Protein AF-A0A2V7BTZ6-F1 (afdb_monomer_lite)

Structure (mmCIF, N/CA/C/O backbone):
data_AF-A0A2V7BTZ6-F1
#
_entry.id   AF-A0A2V7BTZ6-F1
#
loop_
_atom_site.group_PDB
_atom_site.id
_atom_site.type_symbol
_atom_site.label_atom_id
_atom_site.label_alt_id
_atom_site.label_comp_id
_atom_site.label_asym_id
_atom_site.label_entity_id
_atom_site.label_seq_id
_atom_site.pdbx_PDB_ins_code
_atom_site.Cartn_x
_atom_site.Cartn_y
_atom_site.Cartn_z
_atom_site.occupancy
_atom_site.B_iso_or_equiv
_atom_site.auth_seq_id
_atom_site.auth_comp_id
_atom_site.auth_asym_id
_atom_site.auth_atom_id
_atom_site.pdbx_PDB_model_num
ATOM 1 N N . MET A 1 1 ? -51.419 12.816 43.923 1.00 49.69 1 MET A N 1
ATOM 2 C CA . MET A 1 1 ? -49.961 12.544 43.910 1.00 49.69 1 MET A CA 1
ATOM 3 C C . MET A 1 1 ? -49.501 12.241 42.480 1.00 49.69 1 MET A C 1
ATOM 5 O O . MET A 1 1 ? -49.144 11.115 42.177 1.00 49.69 1 MET A O 1
ATOM 9 N N . THR A 1 2 ? -49.572 13.219 41.572 1.00 54.66 2 THR A N 1
ATOM 10 C CA . THR A 1 2 ? -49.433 12.983 40.112 1.00 54.66 2 THR A CA 1
ATOM 11 C C . THR A 1 2 ? -48.513 13.979 39.398 1.00 54.66 2 THR A C 1
ATOM 13 O O . THR A 1 2 ? -48.194 13.779 38.231 1.00 54.66 2 THR A O 1
ATOM 16 N N . SER A 1 3 ? -48.059 15.037 40.083 1.00 51.22 3 SER A N 1
ATOM 17 C CA . SER A 1 3 ? -47.237 16.092 39.467 1.00 51.22 3 SER A CA 1
ATOM 18 C C . SER A 1 3 ? -45.729 15.803 39.549 1.00 51.22 3 SER A C 1
ATOM 20 O O . SER A 1 3 ? -45.001 15.991 38.579 1.00 51.22 3 SER A O 1
ATOM 22 N N . ILE A 1 4 ? -45.260 15.242 40.672 1.00 52.69 4 ILE A N 1
ATOM 23 C CA . ILE A 1 4 ? -43.829 14.968 40.918 1.00 52.69 4 ILE A CA 1
ATOM 24 C C . ILE A 1 4 ? -43.282 13.905 39.948 1.00 52.69 4 ILE A C 1
ATOM 26 O O . ILE A 1 4 ? -42.162 14.021 39.457 1.00 52.69 4 ILE A O 1
ATOM 30 N N . THR A 1 5 ? -44.102 12.915 39.591 1.00 52.81 5 THR A N 1
ATOM 31 C CA . THR A 1 5 ? -43.722 11.829 38.679 1.00 52.81 5 THR A CA 1
ATOM 32 C C . THR A 1 5 ? -43.484 12.313 37.248 1.00 52.81 5 THR A C 1
ATOM 34 O O . THR A 1 5 ? -42.643 11.755 36.555 1.00 52.81 5 THR A O 1
ATOM 37 N N . ARG A 1 6 ? -44.178 13.372 36.800 1.00 52.03 6 ARG A N 1
ATOM 38 C CA . ARG A 1 6 ? -44.000 13.945 35.453 1.00 52.03 6 ARG A CA 1
ATOM 39 C C . ARG A 1 6 ? -42.719 14.767 35.329 1.00 52.03 6 ARG A C 1
ATOM 41 O O . ARG A 1 6 ? -42.046 14.670 34.310 1.00 52.03 6 ARG A O 1
ATOM 48 N N . VAL A 1 7 ? -42.362 15.536 36.359 1.00 54.59 7 VAL A N 1
ATOM 49 C CA . VAL A 1 7 ? -41.143 16.367 36.356 1.00 54.59 7 VAL A CA 1
ATOM 50 C C . VAL A 1 7 ? -39.887 15.491 36.338 1.00 54.59 7 VAL A C 1
ATOM 52 O O . VAL A 1 7 ? -38.955 15.764 35.584 1.00 54.59 7 VAL A O 1
ATOM 55 N N . LEU A 1 8 ? -39.897 14.384 37.087 1.00 52.78 8 LEU A N 1
ATOM 56 C CA . LEU A 1 8 ? -38.784 13.433 37.117 1.00 52.78 8 LEU A CA 1
ATOM 57 C C . LEU A 1 8 ? -38.570 12.730 35.761 1.00 52.78 8 LEU A C 1
ATOM 59 O O . LEU A 1 8 ? -37.436 12.447 35.375 1.00 52.78 8 LEU A O 1
ATOM 63 N N . LEU A 1 9 ? -39.657 12.479 35.024 1.00 53.28 9 LEU A N 1
ATOM 64 C CA . LEU A 1 9 ? -39.632 11.788 33.731 1.00 53.28 9 LEU A CA 1
ATOM 65 C C . LEU A 1 9 ? -39.082 12.682 32.605 1.00 53.28 9 LEU A C 1
ATOM 67 O O . LEU A 1 9 ? -38.365 12.210 31.730 1.00 53.28 9 LEU A O 1
ATOM 71 N N . VAL A 1 10 ? -39.346 13.991 32.662 1.00 55.09 10 VAL A N 1
ATOM 72 C CA . VAL A 1 10 ? -38.778 14.966 31.712 1.00 55.09 10 VAL A CA 1
ATOM 73 C C . VAL A 1 10 ? -37.284 15.194 31.971 1.00 55.09 10 VAL A C 1
ATOM 75 O O . VAL A 1 10 ? -36.506 15.265 31.022 1.00 55.09 10 VAL A O 1
ATOM 78 N N . LEU A 1 11 ? -36.855 15.243 33.237 1.00 52.78 11 LEU A N 1
ATOM 79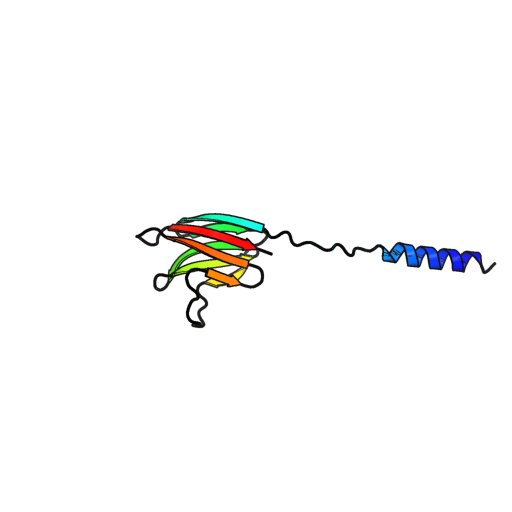 C CA . LEU A 1 11 ? -35.435 15.386 33.595 1.00 52.78 11 LEU A CA 1
ATOM 80 C C . LEU A 1 11 ? -34.600 14.150 33.233 1.00 52.78 11 LEU A C 1
ATOM 82 O O . LEU A 1 11 ? -33.458 14.292 32.802 1.00 52.78 11 LEU A O 1
ATOM 86 N N . THR A 1 12 ? -35.171 12.948 33.339 1.00 53.31 12 THR A N 1
ATOM 87 C CA . THR A 1 12 ? -34.503 11.718 32.878 1.00 53.31 12 THR A CA 1
ATOM 88 C C . THR A 1 12 ? -34.426 11.638 31.354 1.00 53.31 12 THR A C 1
ATOM 90 O O . THR A 1 12 ? -33.396 11.218 30.834 1.00 53.31 12 THR A O 1
ATOM 93 N N . PHE A 1 13 ? -35.435 12.126 30.623 1.00 50.12 13 PHE A N 1
ATOM 94 C CA . PHE A 1 13 ? -35.365 12.217 29.159 1.00 50.12 13 PHE A CA 1
ATOM 95 C C . PHE A 1 13 ? -34.351 13.259 28.666 1.00 50.12 13 PHE A C 1
ATOM 97 O O . PHE A 1 13 ? -33.649 13.008 27.688 1.00 50.12 13 PHE A O 1
ATOM 104 N N . LEU A 1 14 ? -34.225 14.402 29.349 1.00 50.44 14 LEU A N 1
ATOM 105 C CA . LEU A 1 14 ? -33.261 15.442 28.974 1.00 50.44 14 LEU A CA 1
ATOM 106 C C . LEU A 1 14 ? -31.813 15.044 29.315 1.00 50.44 14 LEU A C 1
ATOM 108 O O . LEU A 1 14 ? -30.898 15.369 28.565 1.00 50.44 14 LEU A O 1
ATOM 112 N N . GLY A 1 15 ? -31.606 14.283 3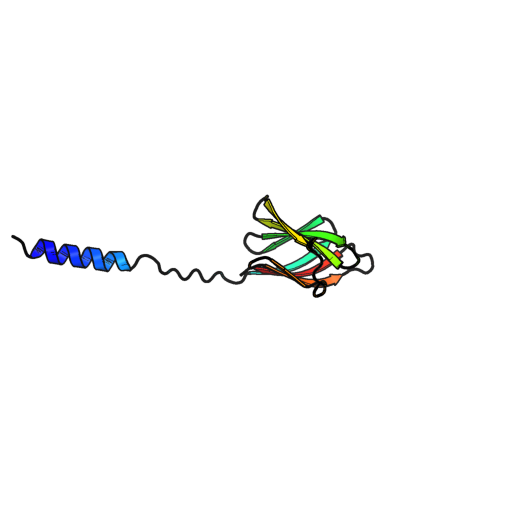0.396 1.00 45.56 15 GLY A N 1
ATOM 113 C CA . GLY A 1 15 ? -30.296 13.728 30.760 1.00 45.56 15 GLY A CA 1
ATOM 114 C C . GLY A 1 15 ? -29.814 12.594 29.846 1.00 45.56 15 GLY A C 1
ATOM 115 O O . GLY A 1 15 ? -28.613 12.359 29.751 1.00 45.56 15 GLY A O 1
ATOM 116 N N . PHE A 1 16 ? -30.725 11.920 29.135 1.00 44.59 16 PHE A N 1
ATOM 117 C CA . PHE A 1 16 ? -30.373 10.855 28.189 1.00 44.59 16 PHE A CA 1
ATOM 118 C C . PHE A 1 16 ? -29.964 11.386 26.804 1.00 44.59 16 PHE A C 1
ATOM 120 O O . PHE A 1 16 ? -29.359 10.665 26.014 1.00 44.59 16 PHE A O 1
ATOM 127 N N . LEU A 1 17 ? -30.225 12.666 26.517 1.00 46.12 17 LEU A N 1
ATOM 128 C CA . LEU A 1 17 ? -29.855 13.316 25.255 1.00 46.12 17 LEU A CA 1
ATOM 129 C C . LEU A 1 17 ? -28.428 13.900 25.258 1.00 46.12 17 LEU A C 1
ATOM 131 O O . LEU A 1 17 ? -28.082 14.702 24.397 1.00 46.12 17 LEU A O 1
ATOM 135 N N . VAL A 1 18 ? -27.592 13.486 26.217 1.00 47.34 18 VAL A N 1
ATOM 136 C CA . VAL A 1 18 ? -26.136 13.741 26.249 1.00 47.34 18 VAL A CA 1
ATOM 137 C C . VAL A 1 18 ? -25.362 12.463 25.882 1.00 47.34 18 VAL A C 1
ATOM 139 O O . VAL A 1 18 ? -24.168 12.325 26.137 1.00 47.34 18 VAL A O 1
ATOM 142 N N . ALA A 1 19 ? -26.029 11.493 25.254 1.00 46.97 19 ALA A N 1
ATOM 143 C CA . ALA A 1 19 ? -25.368 10.327 24.694 1.00 46.97 19 ALA A CA 1
ATOM 144 C C . ALA A 1 19 ? -24.714 10.685 23.349 1.00 46.97 19 ALA A C 1
ATOM 146 O O . ALA A 1 19 ? -25.255 10.442 22.277 1.00 46.97 19 ALA A O 1
ATOM 147 N N . VAL A 1 20 ? -23.512 11.253 23.451 1.00 49.84 20 VAL A N 1
ATOM 148 C CA . VAL A 1 20 ? -22.396 10.932 22.555 1.00 49.84 20 VAL A CA 1
ATOM 149 C C . VAL A 1 20 ? -22.681 11.211 21.074 1.00 49.84 20 VAL A C 1
ATOM 151 O O . VAL A 1 20 ? -22.606 10.334 20.222 1.00 49.84 20 VAL A O 1
ATOM 154 N N . THR A 1 21 ? -22.824 12.486 20.717 1.00 45.03 21 THR A N 1
ATOM 155 C CA . THR A 1 21 ? -22.195 12.942 19.470 1.00 45.03 21 THR A CA 1
ATOM 156 C C . THR A 1 21 ? -20.700 13.100 19.739 1.00 45.03 21 THR A C 1
ATOM 158 O O . THR A 1 21 ? -20.163 14.207 19.664 1.00 45.03 21 THR A O 1
ATOM 161 N N . ALA A 1 22 ? -20.013 12.008 20.094 1.00 46.38 22 ALA A N 1
ATOM 162 C CA . ALA A 1 22 ? -18.587 11.949 19.838 1.00 46.38 22 ALA A CA 1
ATOM 163 C C . ALA A 1 22 ? -18.486 12.025 18.320 1.00 46.38 22 ALA A C 1
ATOM 165 O O . ALA A 1 22 ? -18.662 11.035 17.613 1.00 46.38 22 ALA A O 1
ATOM 166 N N . HIS A 1 23 ? -18.284 13.240 17.816 1.00 43.09 23 HIS A N 1
ATOM 167 C CA . HIS A 1 23 ? -17.577 13.413 16.570 1.00 43.09 23 HIS A CA 1
ATOM 168 C C . HIS A 1 23 ? -16.245 12.716 16.825 1.00 43.09 23 HIS A C 1
ATOM 170 O O . HIS A 1 23 ? -15.333 13.304 17.399 1.00 43.09 23 HIS A O 1
ATOM 176 N N . HIS A 1 24 ? -16.175 11.421 16.514 1.00 42.19 24 HIS A N 1
ATOM 177 C CA . HIS A 1 24 ? -14.915 10.765 16.262 1.00 42.19 24 HIS A CA 1
ATOM 178 C C . HIS A 1 24 ? -14.357 11.533 15.073 1.00 42.19 24 HIS A C 1
ATOM 180 O O . HIS A 1 24 ? -14.659 11.228 13.922 1.00 42.19 24 HIS A O 1
ATOM 186 N N . SER A 1 25 ? -13.620 12.607 15.355 1.00 50.09 25 SER A N 1
ATOM 187 C CA . SER A 1 25 ? -12.611 13.082 14.436 1.00 50.09 25 SER A CA 1
ATOM 188 C C . SER A 1 25 ? -11.718 11.873 14.251 1.00 50.09 25 SER A C 1
ATOM 190 O O . SER A 1 25 ? -10.962 11.509 15.155 1.00 50.09 25 SER A O 1
ATOM 192 N N . VAL A 1 26 ? -11.905 11.158 13.149 1.00 60.22 26 VAL A N 1
ATOM 193 C CA . VAL A 1 26 ? -10.915 10.188 12.735 1.00 60.22 26 VAL A CA 1
ATOM 194 C C . VAL A 1 26 ? -9.701 11.051 12.419 1.00 60.22 26 VAL A C 1
ATOM 196 O O . VAL A 1 26 ? -9.682 11.801 11.446 1.00 60.22 26 VAL A O 1
ATOM 199 N N . GLU A 1 27 ? -8.774 11.128 13.373 1.00 73.75 27 GLU A N 1
ATOM 200 C CA . GLU A 1 27 ? -7.542 11.872 13.170 1.00 73.75 27 GLU A CA 1
ATOM 201 C C . GLU A 1 27 ? -6.850 11.237 11.975 1.00 73.75 27 GLU A C 1
ATOM 203 O O . GLU A 1 27 ? -6.562 10.042 12.002 1.00 73.75 27 GLU A O 1
ATOM 208 N N . ALA A 1 28 ? -6.607 12.024 10.928 1.00 81.62 28 ALA A N 1
ATOM 209 C CA . ALA A 1 28 ? -5.847 11.549 9.790 1.00 81.62 28 ALA A CA 1
ATOM 210 C C . ALA A 1 28 ? -4.464 11.098 10.284 1.00 81.62 28 ALA A C 1
ATOM 212 O O . ALA A 1 28 ? -3.668 11.917 10.747 1.00 81.62 28 ALA A O 1
ATOM 213 N N . GLN A 1 29 ? -4.184 9.797 10.220 1.00 94.44 29 GLN A N 1
ATOM 214 C CA . GLN A 1 29 ? -2.879 9.251 10.556 1.00 94.44 29 GLN A CA 1
ATOM 215 C C . GLN A 1 29 ? -1.997 9.244 9.316 1.00 94.44 29 GLN A C 1
ATOM 217 O O . GLN A 1 29 ? -2.422 8.846 8.234 1.00 94.44 29 GLN A O 1
ATOM 222 N N . GLU A 1 30 ? -0.741 9.638 9.485 1.00 95.81 30 GLU A N 1
ATOM 223 C CA . GLU A 1 30 ? 0.271 9.608 8.436 1.00 95.81 30 GLU A CA 1
ATOM 224 C C . GLU A 1 30 ? 1.474 8.793 8.910 1.00 95.81 30 GLU A C 1
ATOM 226 O O . GLU A 1 30 ? 1.926 8.929 10.048 1.00 95.81 30 GLU A O 1
ATOM 231 N N . ALA A 1 31 ? 2.021 7.968 8.022 1.00 97.38 31 ALA A N 1
ATOM 232 C CA . ALA A 1 31 ? 3.296 7.302 8.224 1.00 97.38 31 ALA A CA 1
ATOM 233 C C . ALA A 1 31 ? 4.188 7.486 6.995 1.00 97.38 31 ALA A C 1
ATOM 235 O O . ALA A 1 31 ? 3.806 7.183 5.863 1.00 97.38 31 ALA A O 1
ATOM 236 N N . ARG A 1 32 ? 5.418 7.947 7.230 1.00 97.88 32 ARG A N 1
ATOM 237 C CA . ARG A 1 32 ? 6.487 7.921 6.228 1.00 97.88 32 ARG A CA 1
ATOM 238 C C . ARG A 1 32 ? 7.167 6.563 6.270 1.00 97.88 32 ARG A C 1
ATOM 240 O O . ARG A 1 32 ? 7.370 6.016 7.353 1.00 97.88 32 ARG A O 1
ATOM 247 N N . PHE A 1 33 ? 7.547 6.035 5.116 1.00 97.62 33 PHE A N 1
ATOM 248 C CA . PHE A 1 33 ? 8.164 4.716 5.032 1.00 97.62 33 PHE A CA 1
ATOM 249 C C . PHE A 1 33 ? 9.379 4.690 4.113 1.00 97.62 33 PHE A C 1
ATOM 251 O O . PHE A 1 33 ? 9.467 5.449 3.151 1.00 97.62 33 PHE A O 1
ATOM 258 N N . SER A 1 34 ? 10.280 3.759 4.420 1.00 97.88 34 SER A N 1
ATOM 259 C CA . SER A 1 34 ? 11.336 3.253 3.546 1.00 97.88 34 SER A CA 1
ATOM 260 C C . SER A 1 34 ? 11.296 1.732 3.674 1.00 97.88 34 SER A C 1
ATOM 262 O O . SER A 1 34 ? 11.556 1.213 4.760 1.00 97.88 34 SER A O 1
ATOM 264 N N . LEU A 1 35 ? 10.857 1.033 2.629 1.00 98.19 35 LEU A N 1
ATOM 265 C CA . LEU A 1 35 ? 10.573 -0.403 2.659 1.00 98.19 35 LEU A CA 1
ATOM 266 C C . LEU A 1 35 ? 11.378 -1.123 1.583 1.00 98.19 35 LEU A C 1
ATOM 268 O O . LEU A 1 35 ? 11.311 -0.752 0.413 1.00 98.19 35 LEU A O 1
ATOM 272 N N . ALA A 1 36 ? 12.081 -2.182 1.973 1.00 98.12 36 ALA A N 1
ATOM 273 C CA . ALA A 1 36 ? 12.579 -3.210 1.068 1.00 98.12 36 ALA A CA 1
ATOM 274 C C . ALA A 1 36 ? 11.497 -4.266 0.782 1.00 98.12 36 ALA A C 1
ATOM 276 O O . ALA A 1 36 ? 10.454 -4.307 1.444 1.00 98.12 36 ALA A O 1
ATOM 277 N N . LEU A 1 37 ? 11.734 -5.129 -0.209 1.00 96.81 37 LEU A N 1
ATOM 278 C CA . LEU A 1 37 ? 10.805 -6.195 -0.599 1.00 96.81 37 LEU A CA 1
ATOM 279 C C . LEU A 1 37 ? 10.328 -7.023 0.610 1.00 96.81 37 LEU A C 1
ATOM 281 O O . LEU A 1 37 ? 11.132 -7.564 1.368 1.00 96.81 37 LEU A O 1
ATOM 285 N N . GLY A 1 38 ? 9.010 -7.133 0.777 1.00 97.00 38 GLY A N 1
ATOM 286 C CA . GLY A 1 38 ? 8.367 -7.871 1.866 1.00 97.00 38 GLY A CA 1
ATOM 287 C C . GLY A 1 38 ? 8.279 -7.117 3.196 1.00 97.00 38 GLY A C 1
ATOM 288 O O . GLY A 1 38 ? 7.616 -7.603 4.111 1.00 97.00 38 GLY A O 1
ATOM 289 N N . GLN A 1 39 ? 8.896 -5.939 3.324 1.00 98.44 39 GLN A N 1
ATOM 290 C CA . GLN A 1 39 ? 8.751 -5.105 4.516 1.00 98.44 39 GLN A CA 1
ATOM 291 C C . GLN A 1 39 ? 7.419 -4.355 4.522 1.00 98.44 39 GLN A C 1
ATOM 293 O O . GLN A 1 39 ? 6.784 -4.150 3.483 1.00 98.44 39 GLN A O 1
ATOM 298 N N . SER A 1 40 ? 7.012 -3.922 5.715 1.00 98.06 40 SER A N 1
ATOM 299 C CA . SER A 1 40 ? 5.725 -3.274 5.932 1.00 98.06 40 SER A CA 1
ATOM 300 C C . SER A 1 40 ? 5.806 -2.016 6.785 1.00 98.06 40 SER A C 1
ATOM 302 O O . SER A 1 40 ? 6.643 -1.925 7.682 1.00 98.06 40 SER A O 1
ATOM 304 N N . VAL A 1 41 ? 4.859 -1.105 6.583 1.00 98.19 41 VAL A N 1
ATOM 305 C CA . VAL A 1 41 ? 4.579 0.031 7.470 1.00 98.19 41 VAL A CA 1
ATOM 306 C C . VAL A 1 41 ? 3.135 -0.045 7.963 1.00 98.19 41 VAL A C 1
ATOM 308 O O . VAL A 1 41 ? 2.255 -0.526 7.249 1.00 98.19 41 VAL A O 1
ATOM 311 N N . ARG A 1 42 ? 2.878 0.426 9.186 1.00 97.25 42 ARG A N 1
ATOM 312 C CA . ARG A 1 42 ? 1.525 0.520 9.752 1.00 97.25 42 ARG A CA 1
ATOM 313 C C . ARG A 1 42 ? 1.063 1.971 9.813 1.00 97.25 42 ARG A C 1
ATOM 315 O O . ARG A 1 42 ? 1.848 2.845 10.170 1.00 97.25 42 ARG A O 1
ATOM 322 N N . VAL A 1 43 ? -0.212 2.199 9.512 1.00 95.44 43 VAL A N 1
ATOM 323 C CA . VAL A 1 43 ? -0.889 3.496 9.647 1.00 95.44 43 VAL A CA 1
ATOM 324 C C . VAL A 1 43 ? -2.312 3.264 10.154 1.00 95.44 43 VAL A C 1
ATOM 326 O O . VAL A 1 43 ? -3.125 2.603 9.510 1.00 95.44 43 VAL A O 1
ATOM 329 N N . GLY A 1 44 ? -2.594 3.723 11.374 1.00 92.62 44 GLY 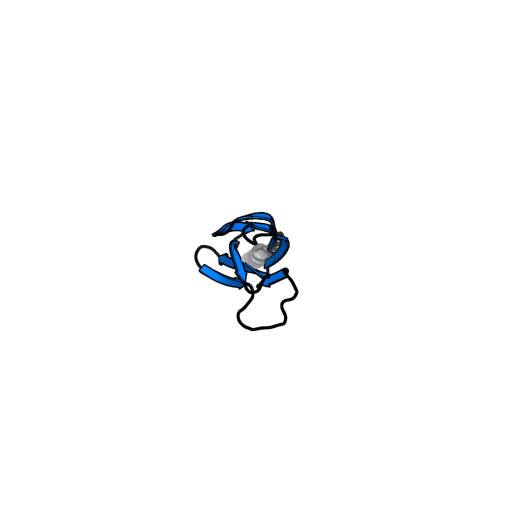A N 1
ATOM 330 C CA . GLY A 1 44 ? -3.820 3.342 12.077 1.00 92.62 44 GLY A CA 1
ATOM 331 C C . GLY A 1 44 ? -3.979 1.813 12.160 1.00 92.62 44 GLY A C 1
ATOM 332 O O . GLY A 1 44 ? -3.089 1.102 12.632 1.00 92.62 44 GLY A O 1
ATOM 333 N N . GLN A 1 45 ? -5.113 1.304 11.675 1.00 93.38 45 GLN A N 1
ATOM 334 C CA . GLN A 1 45 ? -5.424 -0.134 11.610 1.00 93.38 45 GLN A CA 1
ATOM 335 C C . GLN A 1 45 ? -4.850 -0.857 10.381 1.00 93.38 45 GLN A C 1
ATOM 337 O O . GLN A 1 45 ? -4.933 -2.084 10.296 1.00 93.38 45 GLN A O 1
ATOM 342 N N . TYR A 1 46 ? -4.273 -0.114 9.439 1.00 96.69 46 TYR A N 1
ATOM 343 C CA . TYR A 1 46 ? -3.799 -0.649 8.174 1.00 96.69 46 TYR A CA 1
ATOM 344 C C . TYR A 1 46 ? -2.331 -1.058 8.240 1.00 96.69 46 TYR A C 1
ATOM 346 O O . TYR A 1 46 ? -1.508 -0.397 8.879 1.00 96.69 46 TYR A O 1
ATOM 354 N N . THR A 1 47 ? -1.992 -2.127 7.526 1.00 98.25 47 THR A N 1
ATOM 355 C CA . THR A 1 47 ? -0.611 -2.555 7.278 1.00 98.25 47 THR A CA 1
ATOM 356 C C . THR A 1 47 ? -0.369 -2.582 5.778 1.00 98.25 47 THR A C 1
ATOM 358 O O . THR A 1 47 ? -1.025 -3.332 5.060 1.00 98.25 47 THR A O 1
ATOM 361 N N . LEU A 1 48 ? 0.567 -1.765 5.306 1.00 98.12 48 LEU A N 1
ATOM 362 C CA . LEU A 1 48 ? 0.997 -1.717 3.914 1.00 98.12 48 LEU A CA 1
ATOM 363 C C . LEU A 1 48 ? 2.268 -2.551 3.762 1.00 98.12 48 LEU A C 1
ATOM 365 O O . LEU A 1 48 ? 3.249 -2.273 4.447 1.00 98.12 48 LEU A O 1
ATOM 369 N N . VAL A 1 49 ? 2.273 -3.535 2.867 1.00 98.25 49 VAL A N 1
ATOM 370 C CA . VAL A 1 49 ? 3.427 -4.402 2.579 1.00 98.25 49 VAL A CA 1
ATOM 371 C C . VAL A 1 49 ? 3.930 -4.119 1.172 1.00 98.25 49 VAL A C 1
ATOM 373 O O . VAL A 1 49 ? 3.152 -4.171 0.222 1.00 98.25 49 VAL A O 1
ATOM 376 N N . PHE A 1 50 ? 5.226 -3.864 1.012 1.00 97.88 50 PHE A N 1
ATOM 377 C CA . PHE A 1 50 ? 5.827 -3.689 -0.309 1.00 97.88 50 PHE A CA 1
ATOM 378 C C . PHE A 1 50 ? 6.086 -5.043 -0.984 1.00 97.88 50 PHE A C 1
ATOM 380 O O . PHE A 1 50 ? 6.737 -5.923 -0.418 1.00 97.88 50 PHE A O 1
ATOM 387 N N . ARG A 1 51 ? 5.583 -5.217 -2.209 1.00 96.19 51 ARG A N 1
ATOM 388 C CA . ARG A 1 51 ? 5.627 -6.475 -2.977 1.00 96.19 51 ARG A CA 1
ATOM 389 C C . ARG A 1 51 ? 6.574 -6.432 -4.178 1.00 96.19 51 ARG A C 1
ATOM 391 O O . ARG A 1 51 ? 6.648 -7.406 -4.920 1.00 96.19 51 ARG A O 1
ATOM 398 N N . GLY A 1 52 ? 7.329 -5.347 -4.344 1.00 94.25 52 GLY A N 1
ATOM 399 C CA . GLY A 1 52 ? 8.245 -5.163 -5.467 1.00 94.25 52 GLY A CA 1
ATOM 400 C C . GLY A 1 52 ? 7.605 -4.344 -6.578 1.00 94.25 52 GLY A C 1
ATOM 401 O O . GLY A 1 52 ? 6.780 -3.470 -6.317 1.00 94.25 52 GLY A O 1
ATOM 402 N N . LEU A 1 53 ? 7.979 -4.624 -7.824 1.00 91.12 53 LEU A N 1
ATOM 403 C CA . LEU A 1 53 ? 7.454 -3.911 -8.983 1.00 91.12 53 LEU A CA 1
ATOM 404 C C . LEU A 1 53 ? 6.500 -4.785 -9.799 1.00 91.12 53 LEU A C 1
ATOM 406 O O . LEU A 1 53 ? 6.812 -5.926 -10.131 1.00 91.12 53 LEU A O 1
ATOM 410 N N . THR A 1 54 ? 5.379 -4.203 -10.213 1.00 88.00 54 THR A N 1
ATOM 411 C CA . THR A 1 54 ? 4.489 -4.756 -11.238 1.00 88.00 54 THR A CA 1
ATOM 412 C C . THR A 1 54 ? 4.468 -3.793 -12.416 1.00 88.00 54 THR A C 1
ATOM 414 O O . THR A 1 54 ? 3.998 -2.667 -12.289 1.00 88.00 54 THR A O 1
ATOM 417 N N . ARG A 1 55 ? 4.991 -4.215 -13.576 1.00 85.31 55 ARG A N 1
ATOM 418 C CA . ARG A 1 55 ? 5.088 -3.375 -14.792 1.00 85.31 55 ARG A CA 1
ATOM 419 C C . ARG A 1 55 ? 5.740 -2.002 -14.529 1.00 85.31 55 ARG A C 1
ATOM 421 O O . ARG A 1 55 ? 5.231 -0.981 -14.976 1.00 85.31 55 ARG A O 1
ATOM 428 N N . ASN A 1 56 ? 6.860 -1.992 -13.802 1.00 86.25 56 ASN A N 1
ATOM 429 C CA . ASN A 1 56 ? 7.609 -0.794 -13.379 1.00 86.25 56 ASN A CA 1
ATOM 430 C C . ASN A 1 56 ? 6.883 0.144 -12.400 1.00 86.25 56 ASN A C 1
ATOM 432 O O . ASN A 1 56 ? 7.378 1.235 -12.125 1.00 86.25 56 ASN A O 1
ATOM 436 N N . LEU A 1 57 ? 5.741 -0.268 -11.851 1.00 89.75 57 LEU A N 1
ATOM 437 C CA . LEU A 1 57 ? 5.051 0.456 -10.791 1.00 89.75 57 LEU A CA 1
ATOM 438 C C . LEU A 1 57 ? 5.261 -0.253 -9.455 1.00 89.75 57 LEU A C 1
ATOM 440 O O . LEU A 1 57 ? 5.306 -1.486 -9.431 1.00 89.75 57 LEU A O 1
ATOM 444 N N . PRO A 1 58 ? 5.360 0.490 -8.343 1.00 92.75 58 PRO A N 1
ATOM 445 C CA . PRO A 1 58 ? 5.472 -0.126 -7.036 1.00 92.75 58 PRO A CA 1
ATOM 446 C C . PRO A 1 58 ? 4.191 -0.902 -6.734 1.00 92.75 58 PRO A C 1
ATOM 448 O O . PRO A 1 58 ? 3.085 -0.427 -6.997 1.00 92.75 58 PRO A O 1
ATOM 451 N N . SER A 1 59 ? 4.348 -2.115 -6.223 1.00 93.81 59 SER A N 1
ATOM 452 C CA . SER A 1 59 ? 3.250 -3.002 -5.873 1.00 93.81 59 SER A CA 1
ATOM 453 C C . SER A 1 59 ? 3.147 -3.134 -4.365 1.00 93.81 59 SER A C 1
ATOM 455 O O . SER A 1 59 ? 4.160 -3.258 -3.669 1.00 93.81 59 SER A O 1
ATOM 457 N N . TYR A 1 60 ? 1.917 -3.110 -3.867 1.00 96.19 60 TYR A N 1
ATOM 458 C CA . TYR A 1 60 ? 1.637 -3.170 -2.443 1.00 96.19 60 TYR A CA 1
ATOM 459 C C . TYR A 1 60 ? 0.450 -4.072 -2.149 1.00 96.19 60 TYR A C 1
ATOM 461 O O . TYR A 1 60 ? -0.513 -4.107 -2.911 1.00 96.19 60 TYR A O 1
ATOM 469 N N . ASP A 1 61 ? 0.494 -4.712 -0.989 1.00 97.31 61 ASP A N 1
ATOM 470 C CA . ASP A 1 61 ? -0.676 -5.312 -0.361 1.00 97.31 61 ASP A CA 1
ATOM 471 C C . ASP A 1 61 ? -1.083 -4.456 0.837 1.00 97.31 61 ASP A C 1
ATOM 473 O O . ASP A 1 61 ? -0.227 -4.007 1.607 1.00 97.31 61 ASP A O 1
ATOM 477 N N . LEU A 1 62 ? -2.382 -4.245 1.013 1.00 97.62 62 LEU A N 1
ATOM 478 C CA . LEU A 1 62 ? -2.943 -3.541 2.158 1.00 97.62 62 LEU A CA 1
ATOM 479 C C . LEU A 1 62 ? -3.781 -4.504 2.987 1.00 97.62 62 LEU A C 1
ATOM 481 O O . LEU A 1 62 ? -4.706 -5.132 2.470 1.00 97.62 62 LEU A O 1
ATOM 485 N N . TYR A 1 63 ? -3.476 -4.572 4.278 1.00 97.94 63 TYR A N 1
ATOM 486 C CA . TYR A 1 63 ? -4.157 -5.431 5.236 1.00 97.94 63 TYR A CA 1
ATOM 487 C C . TYR A 1 63 ? -4.856 -4.620 6.323 1.00 97.94 6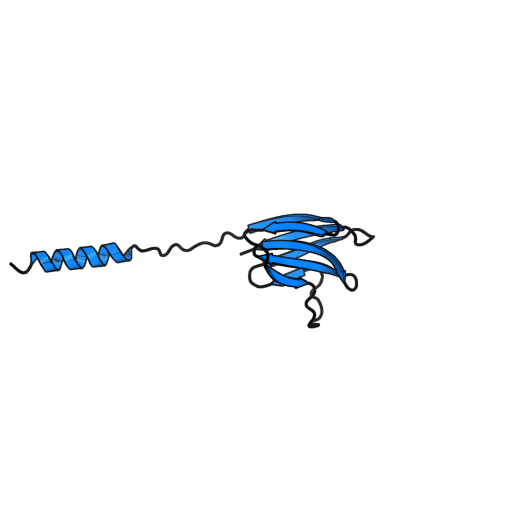3 TYR A C 1
ATOM 489 O O . TYR A 1 63 ? -4.351 -3.574 6.741 1.00 97.94 63 TYR A O 1
ATOM 497 N N . VAL A 1 64 ? -5.965 -5.150 6.835 1.00 96.25 64 VAL A N 1
ATOM 498 C CA . VAL A 1 64 ? -6.570 -4.753 8.115 1.00 96.25 64 VAL A CA 1
ATOM 499 C C . VAL A 1 64 ? -6.502 -5.965 9.035 1.00 96.25 64 VAL A C 1
ATOM 501 O O . VAL A 1 64 ? -7.111 -6.995 8.762 1.00 96.25 64 VAL A O 1
ATOM 504 N N . GLY A 1 65 ? -5.700 -5.885 10.098 1.00 91.31 65 GLY A N 1
ATOM 505 C CA . GLY A 1 65 ? -5.342 -7.086 10.859 1.00 91.31 65 GLY A CA 1
ATOM 506 C C . GLY A 1 65 ? -4.612 -8.105 9.973 1.00 91.31 65 GLY A C 1
ATOM 507 O O . GLY A 1 65 ? -3.538 -7.801 9.456 1.00 91.31 65 GLY A O 1
ATOM 508 N N . SER A 1 66 ? -5.186 -9.299 9.808 1.00 92.62 66 SER A N 1
ATOM 509 C CA . SER A 1 66 ? -4.678 -10.363 8.925 1.00 92.62 66 SER A CA 1
ATOM 510 C C . SER A 1 66 ? -5.339 -10.399 7.545 1.00 92.62 66 SER A C 1
ATOM 512 O O . SER A 1 66 ? -4.915 -11.179 6.693 1.00 92.62 66 SER A O 1
ATOM 514 N N . ASP A 1 67 ? -6.370 -9.587 7.318 1.00 96.88 67 ASP A N 1
ATOM 515 C CA . ASP A 1 67 ? -7.205 -9.685 6.125 1.00 96.88 67 ASP A CA 1
ATOM 516 C C . ASP A 1 67 ? -6.656 -8.795 5.014 1.00 96.88 67 ASP A C 1
ATOM 518 O O . ASP A 1 67 ? -6.478 -7.590 5.205 1.00 96.88 67 ASP A O 1
ATOM 522 N N . LEU A 1 68 ? -6.390 -9.384 3.845 1.00 96.94 68 LEU A N 1
ATOM 523 C CA . LEU A 1 68 ? -6.006 -8.641 2.647 1.00 96.94 68 LEU A CA 1
ATOM 524 C C . LEU A 1 68 ? -7.229 -7.887 2.116 1.00 96.94 68 LEU A C 1
ATOM 526 O O . LEU A 1 68 ? -8.182 -8.507 1.647 1.00 96.94 68 LEU A O 1
ATOM 530 N N . VAL A 1 69 ? -7.188 -6.556 2.162 1.00 96.06 69 VAL A N 1
ATOM 531 C CA . VAL A 1 69 ? -8.307 -5.700 1.734 1.00 96.06 69 VAL A CA 1
ATOM 532 C C . VAL A 1 69 ? -8.092 -5.078 0.358 1.00 96.06 69 VAL A C 1
ATOM 534 O O . VAL A 1 69 ? -9.064 -4.789 -0.334 1.00 96.06 69 VAL A O 1
ATOM 537 N N . ALA A 1 70 ? -6.839 -4.888 -0.066 1.00 94.38 70 ALA A N 1
ATOM 538 C CA . ALA A 1 70 ? -6.520 -4.369 -1.393 1.00 94.38 70 ALA A CA 1
ATOM 539 C C . ALA A 1 70 ? -5.139 -4.826 -1.877 1.00 94.38 70 ALA A C 1
ATOM 541 O O . ALA A 1 70 ? -4.214 -5.004 -1.084 1.00 94.38 70 ALA A O 1
ATOM 542 N N . HIS A 1 71 ? -5.006 -4.951 -3.197 1.00 93.88 71 HIS A N 1
ATOM 543 C CA . HIS A 1 71 ? -3.739 -5.151 -3.893 1.00 93.88 71 HIS A CA 1
ATOM 544 C C . HIS A 1 71 ? -3.532 -4.023 -4.903 1.00 93.88 71 HIS A C 1
ATOM 546 O O . HIS A 1 71 ? -4.472 -3.622 -5.597 1.00 93.88 71 HIS A O 1
ATOM 552 N N . PHE A 1 72 ? -2.299 -3.534 -4.998 1.00 91.75 72 PHE A N 1
ATOM 553 C CA . PHE A 1 72 ? -1.916 -2.439 -5.876 1.00 91.75 72 PHE A CA 1
ATOM 554 C C . PHE A 1 72 ? -0.781 -2.849 -6.822 1.00 91.75 72 PHE A C 1
ATOM 556 O O . PHE A 1 72 ? 0.180 -3.488 -6.377 1.00 91.75 72 PHE A O 1
ATOM 563 N N . PRO A 1 73 ? -0.828 -2.421 -8.096 1.00 89.38 73 PRO A N 1
ATOM 564 C CA . PRO A 1 73 ? -1.976 -1.785 -8.753 1.00 89.38 73 PRO A CA 1
ATOM 565 C C . PRO A 1 73 ? -3.185 -2.745 -8.852 1.00 89.38 73 PRO A C 1
ATOM 567 O O . PRO A 1 73 ? -2.993 -3.963 -8.881 1.00 89.38 73 PRO A O 1
ATOM 570 N N . PRO A 1 74 ? -4.433 -2.236 -8.898 1.00 82.25 74 PRO A N 1
ATOM 571 C CA . PRO A 1 74 ? -5.606 -3.088 -9.062 1.00 82.25 74 PRO A CA 1
ATOM 572 C C . PRO A 1 74 ? -5.555 -3.826 -10.407 1.00 82.25 74 PRO A C 1
ATOM 574 O O . PRO A 1 74 ? -5.088 -3.294 -11.414 1.00 82.25 74 PRO A O 1
ATOM 577 N N . SER A 1 75 ? -6.070 -5.056 -10.437 1.00 68.75 75 SER A N 1
ATOM 578 C CA . SER A 1 75 ? -6.086 -5.900 -11.643 1.00 68.75 75 SER A CA 1
ATOM 579 C C . SER A 1 75 ? -6.956 -5.332 -12.774 1.00 68.75 75 SER A C 1
ATOM 581 O O . SER A 1 75 ? -6.709 -5.619 -13.946 1.00 68.75 75 SER A O 1
ATOM 583 N N . ALA A 1 76 ? -7.957 -4.512 -12.437 1.00 61.47 76 ALA A N 1
ATOM 584 C CA . ALA A 1 76 ? -8.768 -3.775 -13.395 1.00 61.47 76 ALA A CA 1
ATOM 585 C C . ALA A 1 76 ? -8.010 -2.520 -13.856 1.00 61.47 76 ALA A C 1
ATOM 587 O O . ALA A 1 76 ? -7.872 -1.546 -13.118 1.00 61.47 76 ALA A O 1
ATOM 588 N N . PHE A 1 77 ? -7.511 -2.575 -15.090 1.00 51.72 77 PHE A N 1
ATOM 589 C CA . PHE A 1 77 ? -6.734 -1.527 -15.746 1.00 51.72 77 PHE A CA 1
ATOM 590 C C . PHE A 1 77 ? -7.557 -0.252 -15.981 1.00 51.72 77 PHE A C 1
ATOM 592 O O . PHE A 1 77 ? -8.049 -0.001 -17.079 1.00 51.72 77 PHE A O 1
ATOM 599 N N . LEU A 1 78 ? -7.663 0.591 -14.960 1.00 55.12 78 LEU A N 1
ATOM 600 C CA . LEU A 1 78 ? -7.694 2.034 -15.172 1.00 55.12 78 LEU A CA 1
ATOM 601 C C . LEU A 1 78 ? -6.243 2.479 -15.411 1.00 55.12 78 LEU A C 1
ATOM 603 O O . LEU A 1 78 ? -5.341 1.887 -14.809 1.00 55.12 78 LEU A O 1
ATOM 607 N N . PRO A 1 79 ? -5.972 3.448 -16.307 1.00 51.72 79 PRO A N 1
ATOM 608 C CA . PRO A 1 79 ? -4.613 3.938 -16.499 1.00 51.72 79 PRO A CA 1
ATOM 609 C C . PRO A 1 79 ? -4.063 4.340 -15.123 1.00 51.72 79 PRO A C 1
ATOM 611 O O . PRO A 1 79 ? -4.699 5.147 -14.442 1.00 51.72 79 PRO A O 1
ATOM 614 N N . PRO A 1 80 ? -2.960 3.726 -14.662 1.00 54.34 80 PRO A N 1
ATOM 615 C CA . PRO A 1 80 ? -2.477 3.956 -13.314 1.00 54.34 80 PRO A CA 1
ATOM 616 C C . PRO A 1 80 ? -2.116 5.432 -13.187 1.00 54.34 80 PRO A C 1
ATOM 618 O O . PRO A 1 80 ? -1.345 5.951 -13.996 1.00 54.34 80 PRO A O 1
ATOM 621 N N . SER A 1 81 ? -2.663 6.105 -12.178 1.00 56.88 81 SER A N 1
ATOM 622 C CA . SER A 1 81 ? -2.443 7.529 -11.886 1.00 56.88 81 SER A CA 1
ATOM 623 C C . SER A 1 81 ? -1.012 7.841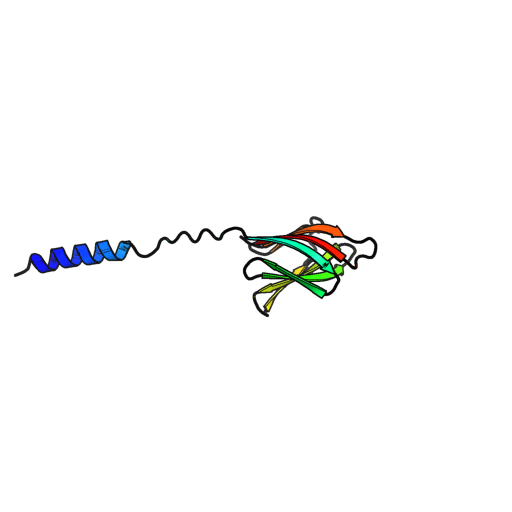 -11.403 1.00 56.88 81 SER A C 1
ATOM 625 O O . SER A 1 81 ? -0.794 8.793 -10.661 1.00 56.88 81 SER A O 1
ATOM 627 N N . GLY A 1 82 ? -0.016 7.048 -11.811 1.00 65.19 82 GLY A N 1
ATOM 628 C CA . GLY A 1 82 ? 1.336 7.053 -11.260 1.00 65.19 82 GLY A CA 1
ATOM 629 C C . GLY A 1 82 ? 1.449 6.214 -9.979 1.00 65.19 82 GLY A C 1
ATOM 630 O O . GLY A 1 82 ? 0.585 5.379 -9.712 1.00 65.19 82 GLY A O 1
ATOM 631 N N . PRO A 1 83 ? 2.517 6.396 -9.183 1.00 79.25 83 PRO A N 1
ATOM 632 C CA . PRO A 1 83 ? 2.767 5.630 -7.960 1.00 79.25 83 PRO A CA 1
ATOM 633 C C . PRO A 1 83 ? 1.937 6.126 -6.754 1.00 79.25 83 PRO A C 1
ATOM 635 O O . PRO A 1 83 ? 2.394 6.083 -5.606 1.00 79.25 83 PRO A O 1
ATOM 638 N N . ASP A 1 84 ? 0.744 6.645 -7.043 1.00 89.25 84 ASP A N 1
ATOM 639 C CA . ASP A 1 84 ? -0.246 7.160 -6.107 1.00 89.25 84 ASP A CA 1
ATOM 640 C C . ASP A 1 84 ? -1.465 6.240 -6.146 1.00 89.25 84 ASP A C 1
ATOM 642 O O . ASP A 1 84 ? -2.128 6.095 -7.178 1.00 89.25 84 ASP A O 1
ATOM 646 N N . TYR A 1 85 ? -1.734 5.589 -5.023 1.00 91.25 85 TYR A N 1
ATOM 647 C CA . TYR A 1 85 ? -2.816 4.632 -4.882 1.00 91.25 85 TYR A CA 1
ATOM 648 C C . TYR A 1 85 ? -3.769 5.058 -3.780 1.00 91.25 85 TYR A C 1
ATOM 650 O O . TYR A 1 85 ? -3.351 5.547 -2.734 1.00 91.25 85 TYR A O 1
ATOM 658 N N . ALA A 1 86 ? -5.055 4.804 -3.989 1.00 90.75 86 ALA A N 1
ATOM 659 C CA . ALA A 1 86 ? -6.085 5.060 -2.999 1.00 90.75 86 ALA A CA 1
ATOM 660 C C . ALA A 1 86 ? -7.002 3.845 -2.851 1.00 90.75 86 ALA A C 1
ATOM 662 O O . ALA A 1 86 ? -7.348 3.186 -3.835 1.00 90.75 86 ALA A O 1
ATOM 663 N N . TYR A 1 87 ? -7.405 3.565 -1.616 1.00 90.75 87 TYR A N 1
ATOM 664 C CA . TYR A 1 87 ? -8.411 2.567 -1.277 1.00 90.75 87 TYR A CA 1
ATOM 665 C C . TYR A 1 87 ? -9.147 2.998 -0.013 1.00 90.75 87 TYR A C 1
ATOM 667 O O . TYR A 1 87 ? -8.521 3.201 1.024 1.00 90.75 87 TYR A O 1
ATOM 675 N N . ALA A 1 88 ? -10.475 3.107 -0.091 1.00 89.81 88 ALA A N 1
ATOM 676 C CA . ALA A 1 88 ? -11.302 3.626 0.995 1.00 89.81 88 ALA A CA 1
ATOM 677 C C . ALA A 1 88 ? -10.749 4.967 1.535 1.00 89.81 88 ALA A C 1
ATOM 679 O O . ALA A 1 88 ? -10.630 5.932 0.785 1.00 89.81 88 ALA A O 1
ATOM 680 N N . ASN A 1 89 ? -10.400 5.013 2.818 1.00 92.00 89 ASN A N 1
ATOM 681 C CA . ASN A 1 89 ? -9.805 6.146 3.527 1.00 92.00 89 ASN A CA 1
ATOM 682 C C . ASN A 1 89 ? -8.262 6.134 3.534 1.00 92.00 89 ASN A C 1
ATOM 684 O O . ASN A 1 89 ? -7.661 6.912 4.271 1.00 92.00 89 ASN A O 1
ATOM 688 N N . VAL A 1 90 ? -7.615 5.248 2.768 1.00 93.69 90 VAL A N 1
ATOM 689 C CA . VAL A 1 90 ? -6.152 5.116 2.695 1.00 93.69 90 VAL A CA 1
ATOM 690 C C . VAL A 1 90 ? -5.623 5.675 1.382 1.00 93.69 90 VAL A C 1
ATOM 692 O O . VAL A 1 90 ? -6.132 5.339 0.310 1.00 93.69 90 VAL A O 1
ATOM 695 N N . ARG A 1 91 ? -4.549 6.466 1.450 1.00 94.12 91 ARG A N 1
ATOM 696 C CA . ARG A 1 91 ? -3.777 6.910 0.283 1.00 94.12 91 ARG A CA 1
ATOM 697 C C . ARG A 1 91 ? -2.297 6.587 0.458 1.00 94.12 91 ARG A C 1
ATOM 699 O O . ARG A 1 91 ? -1.738 6.776 1.531 1.00 94.12 91 ARG A O 1
ATOM 706 N N . ILE A 1 92 ? -1.664 6.098 -0.599 1.00 95.31 92 ILE A N 1
ATOM 707 C CA . ILE A 1 92 ? -0.265 5.671 -0.645 1.00 95.31 92 ILE A CA 1
ATOM 708 C C . ILE A 1 92 ? 0.414 6.471 -1.746 1.00 95.31 92 ILE A C 1
ATOM 710 O O . ILE A 1 92 ? 0.016 6.379 -2.901 1.00 95.31 92 ILE A O 1
ATOM 714 N N . VAL A 1 93 ? 1.460 7.214 -1.409 1.00 94.75 93 VAL A N 1
ATOM 715 C CA . VAL A 1 93 ? 2.261 7.973 -2.372 1.00 94.75 93 VAL A CA 1
ATOM 716 C C . VAL A 1 93 ? 3.696 7.489 -2.302 1.00 94.75 93 VAL A C 1
ATOM 718 O O . VAL A 1 93 ? 4.377 7.684 -1.294 1.00 94.75 93 VAL A O 1
ATOM 721 N N . THR A 1 94 ? 4.180 6.897 -3.388 1.00 95.19 94 THR A N 1
ATOM 722 C CA . THR A 1 94 ? 5.605 6.565 -3.510 1.00 95.19 94 THR A CA 1
ATOM 723 C C . THR A 1 94 ? 6.349 7.772 -4.058 1.00 95.19 94 THR A C 1
ATOM 725 O O . THR A 1 94 ? 6.027 8.274 -5.133 1.00 95.19 94 THR A O 1
ATOM 728 N N . ILE A 1 95 ? 7.344 8.241 -3.314 1.00 94.88 95 ILE A N 1
ATOM 729 C CA . ILE A 1 95 ? 8.154 9.416 -3.654 1.00 94.88 95 ILE A CA 1
ATOM 730 C C . ILE A 1 95 ? 9.384 8.997 -4.454 1.00 94.88 95 ILE A C 1
ATOM 732 O O . ILE A 1 95 ? 9.772 9.670 -5.406 1.00 94.88 95 ILE A O 1
ATOM 736 N N . ALA A 1 96 ? 10.010 7.891 -4.056 1.00 93.62 96 ALA A N 1
ATOM 737 C CA . ALA A 1 96 ? 11.232 7.400 -4.667 1.00 93.62 96 ALA A CA 1
ATOM 738 C C . ALA A 1 96 ? 11.246 5.874 -4.699 1.00 93.62 96 ALA A C 1
ATOM 740 O O . ALA A 1 96 ? 10.676 5.208 -3.833 1.00 93.62 96 ALA A O 1
ATOM 741 N N . MET A 1 97 ? 11.936 5.335 -5.696 1.00 93.38 97 MET A N 1
ATOM 742 C CA . MET A 1 97 ? 12.222 3.912 -5.829 1.00 93.38 97 MET A CA 1
ATOM 743 C C . MET A 1 97 ? 13.717 3.753 -6.079 1.00 93.38 97 MET A C 1
ATOM 745 O O . MET A 1 97 ? 14.326 4.596 -6.745 1.00 93.38 97 MET A O 1
ATOM 749 N N . SER A 1 98 ? 14.313 2.692 -5.545 1.00 93.50 98 SER A N 1
ATOM 750 C CA . SER A 1 98 ? 15.680 2.325 -5.900 1.00 93.50 98 SER A CA 1
ATOM 751 C C . SER A 1 98 ? 15.761 1.942 -7.382 1.00 93.50 98 SER A C 1
ATOM 753 O O . SER A 1 98 ? 14.781 1.498 -7.984 1.00 93.50 98 SER A O 1
ATOM 755 N N . SER A 1 99 ? 16.935 2.113 -7.990 1.00 87.81 99 SER A N 1
ATOM 756 C CA . SER A 1 99 ? 17.152 1.838 -9.419 1.00 87.81 99 SER A CA 1
ATOM 757 C C . SER A 1 99 ? 16.945 0.370 -9.802 1.00 87.81 99 SER A C 1
ATOM 759 O O . SER A 1 99 ? 16.637 0.073 -10.952 1.00 87.81 99 SER A O 1
ATOM 761 N N . ASP A 1 100 ? 17.105 -0.537 -8.844 1.00 89.69 100 ASP A N 1
ATOM 762 C CA . ASP A 1 100 ? 16.880 -1.977 -8.974 1.00 89.69 100 ASP A CA 1
ATOM 763 C C . ASP A 1 100 ? 15.444 -2.404 -8.603 1.00 89.69 100 ASP A C 1
ATOM 765 O O . ASP A 1 100 ? 15.104 -3.579 -8.722 1.00 89.69 100 ASP A O 1
ATOM 769 N N . GLY A 1 101 ? 14.592 -1.474 -8.153 1.00 87.94 101 GLY A N 1
ATOM 770 C CA . GLY A 1 101 ? 13.202 -1.745 -7.781 1.00 87.94 101 GLY A CA 1
ATOM 771 C C . GLY A 1 101 ? 13.012 -2.542 -6.488 1.00 87.94 101 GLY A C 1
ATOM 772 O O . GLY A 1 101 ? 11.901 -3.004 -6.218 1.00 87.94 101 GLY A O 1
ATOM 773 N N . THR A 1 102 ? 14.069 -2.737 -5.696 1.00 93.19 102 THR A N 1
ATOM 774 C CA . THR A 1 102 ? 14.035 -3.555 -4.471 1.00 93.19 102 THR A CA 1
ATOM 775 C C . THR A 1 102 ? 13.621 -2.777 -3.225 1.00 93.19 102 THR A C 1
ATOM 777 O O . THR A 1 102 ? 13.261 -3.397 -2.219 1.00 93.19 102 THR A O 1
ATOM 780 N N . ALA A 1 103 ? 13.623 -1.443 -3.291 1.00 96.38 103 ALA A N 1
ATOM 781 C CA . ALA A 1 103 ? 13.247 -0.565 -2.196 1.00 96.38 103 ALA A CA 1
ATOM 782 C C . ALA A 1 103 ? 12.433 0.649 -2.659 1.00 96.38 103 ALA A C 1
ATOM 784 O O . ALA A 1 103 ? 12.598 1.164 -3.768 1.00 96.38 103 ALA A O 1
ATOM 785 N N . VAL A 1 104 ? 11.565 1.127 -1.770 1.00 96.94 104 VAL A N 1
ATOM 786 C CA . VAL A 1 104 ? 10.676 2.267 -2.004 1.00 96.94 104 VAL A CA 1
ATOM 787 C C . VAL A 1 104 ? 10.607 3.181 -0.793 1.00 96.94 104 VAL A C 1
ATOM 789 O O . VAL A 1 104 ? 10.598 2.722 0.348 1.00 96.94 104 VAL A O 1
ATOM 792 N N . THR A 1 105 ? 10.472 4.476 -1.053 1.00 97.62 105 THR A N 1
ATOM 793 C CA . THR A 1 105 ? 10.273 5.505 -0.031 1.00 97.62 105 THR A CA 1
ATOM 794 C C . THR A 1 105 ? 8.996 6.266 -0.336 1.00 97.62 105 THR A C 1
ATOM 796 O O . THR A 1 105 ? 8.740 6.621 -1.490 1.00 97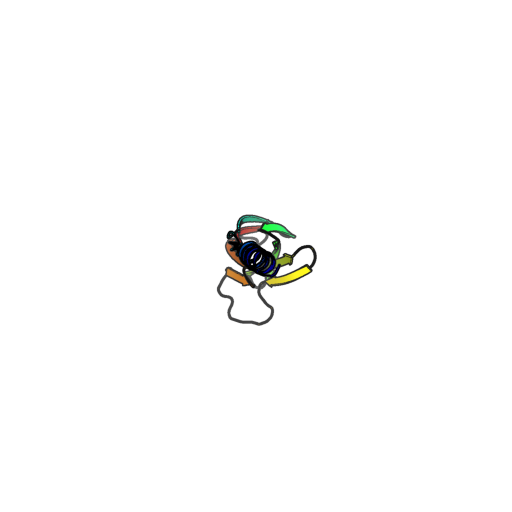.62 105 THR A O 1
ATOM 799 N N . GLY A 1 106 ? 8.187 6.548 0.678 1.00 97.12 106 GLY A N 1
ATOM 800 C CA . GLY A 1 106 ? 6.892 7.174 0.456 1.00 97.12 106 GLY A CA 1
ATOM 801 C C . GLY A 1 106 ? 6.157 7.567 1.723 1.00 97.12 106 GLY A C 1
ATOM 802 O O . GLY A 1 106 ? 6.721 7.603 2.820 1.00 97.12 106 GLY A O 1
ATOM 803 N N . ILE A 1 107 ? 4.884 7.892 1.536 1.00 96.69 107 ILE A N 1
ATOM 804 C CA . ILE A 1 107 ? 3.954 8.310 2.579 1.00 96.69 107 ILE A CA 1
ATOM 805 C C . ILE A 1 107 ? 2.684 7.487 2.425 1.00 96.69 107 ILE A C 1
ATOM 807 O O . ILE A 1 107 ? 2.196 7.297 1.311 1.00 96.69 107 ILE A O 1
ATOM 811 N N . VAL A 1 108 ? 2.143 7.012 3.537 1.00 96.94 108 VAL A N 1
ATOM 812 C CA . VAL A 1 108 ? 0.799 6.450 3.595 1.00 96.94 108 VAL A CA 1
ATOM 813 C C . VAL A 1 108 ? -0.032 7.243 4.597 1.00 96.94 108 VAL A C 1
ATOM 815 O O . VAL A 1 108 ? 0.435 7.545 5.695 1.00 96.94 108 VAL A O 1
ATOM 818 N N . THR A 1 109 ? -1.253 7.595 4.215 1.00 96.06 109 THR A N 1
ATOM 819 C CA . THR A 1 109 ? -2.221 8.293 5.064 1.00 96.06 109 THR A CA 1
ATOM 820 C C . THR A 1 109 ? -3.485 7.457 5.223 1.00 96.06 109 THR A C 1
ATOM 822 O O . THR A 1 109 ? -3.900 6.798 4.273 1.00 96.06 109 THR A O 1
ATOM 825 N N . ALA A 1 110 ? -4.092 7.478 6.409 1.00 93.94 110 ALA A N 1
ATOM 826 C CA . ALA A 1 110 ? -5.394 6.883 6.712 1.00 93.94 110 ALA A CA 1
ATOM 827 C C . ALA A 1 110 ? -6.279 7.929 7.406 1.00 93.94 110 ALA A C 1
ATOM 829 O O . ALA A 1 110 ? -5.788 8.635 8.283 1.00 93.94 110 ALA A O 1
ATOM 830 N N . GLN A 1 111 ? -7.543 8.060 6.992 1.00 87.38 111 GLN A N 1
ATOM 831 C CA . GLN A 1 111 ? -8.476 9.102 7.461 1.00 87.38 111 GLN A CA 1
ATOM 832 C C . GLN A 1 111 ? -9.760 8.587 8.090 1.00 87.38 111 GLN A C 1
ATOM 834 O O . GLN A 1 111 ? -10.065 7.385 7.973 1.00 87.38 111 GLN A O 1
#

Radius of gyration: 23.36 Å; chains: 1; bounding box: 67×27×60 Å

Foldseek 3Di:
DPDVVVVVVVVVVVVVVPPDPPPPPVPKWKDKDKDFAQDWDDTVQKIWGWHFDDVNETWIFIDRPNDTPDIPPDPPDDPPPGNWDDDDQKIWHWPDAPPVRRITTTMMIGD

Sequence (111 aa):
MTSITRVLLVLTFLGFLVAVTAHHSVEAQEARFSLALGQSVRVGQYTLVFRGLTRNLPSYDLYVGSDLVAHFPPSAFLPPSGPDYAYANVRIVTIAMSSDGTAVTGIVTAQ

Secondary structure (DSSP, 8-state):
--SHHHHHHHHHHHHHTTS---------EEEEEEEETT-EEEETTEEEEEEEEETTEEEEEEEETTEEEEEES-SS-PPP-SSEEEETTEEEEEEEE-TTSSEEEEEEEE-

pLDDT: mean 80.85, std 19.83, range [42.19, 98.44]